Protein AF-A0A124GQA3-F1 (afdb_monomer_lite)

Foldseek 3Di:
DDDDPPDPPPPPPPPPDDDDDDPVRVVVQLVLLVVPPVSVVVLVVQVVQVPDPDPDGDDDQWDADPNFIWGQDPVRDTHTDGRPVCVVVVVCVVCVPPPVPDPPPD

Structure (mmCIF, N/CA/C/O backbone):
data_AF-A0A124GQA3-F1
#
_entry.id   AF-A0A124GQA3-F1
#
loop_
_atom_site.group_PDB
_atom_site.id
_atom_site.type_symbol
_atom_site.label_atom_id
_atom_site.label_alt_id
_atom_site.label_comp_id
_atom_site.label_asym_id
_atom_site.label_entity_id
_atom_site.label_seq_id
_atom_site.pdbx_PDB_ins_code
_atom_site.Cartn_x
_atom_site.Cartn_y
_atom_site.Cartn_z
_atom_site.occupancy
_atom_site.B_iso_or_equiv
_atom_site.auth_seq_id
_atom_site.auth_comp_id
_atom_site.auth_asym_id
_atom_site.auth_atom_id
_atom_site.pdbx_PDB_model_num
ATOM 1 N N . MET A 1 1 ? -11.334 51.264 -12.089 1.00 35.62 1 MET A N 1
ATOM 2 C CA . MET A 1 1 ? -9.972 50.709 -11.956 1.00 35.62 1 MET A CA 1
ATOM 3 C C . MET A 1 1 ? -10.128 49.214 -11.749 1.00 35.62 1 MET A C 1
ATOM 5 O O . MET A 1 1 ? -10.579 48.814 -10.688 1.00 35.62 1 MET A O 1
ATOM 9 N N . GLN A 1 2 ? -9.914 48.421 -12.796 1.00 35.97 2 GLN A N 1
ATOM 10 C CA . GLN A 1 2 ? -10.133 46.974 -12.792 1.00 35.97 2 GLN A CA 1
ATOM 11 C C . GLN A 1 2 ? -8.791 46.329 -13.131 1.00 35.97 2 GLN A C 1
ATOM 13 O O . GLN A 1 2 ? -8.267 46.542 -14.220 1.00 35.97 2 GLN A O 1
ATOM 18 N N . ILE A 1 3 ? -8.201 45.632 -12.163 1.00 37.53 3 ILE A N 1
ATOM 19 C CA . ILE A 1 3 ? -6.985 44.849 -12.377 1.00 37.53 3 ILE A CA 1
ATOM 20 C C . ILE A 1 3 ? -7.466 43.486 -12.865 1.00 37.53 3 ILE A C 1
ATOM 22 O O . ILE A 1 3 ? -8.050 42.718 -12.103 1.00 37.53 3 ILE A O 1
ATOM 26 N N . ILE A 1 4 ? -7.300 43.242 -14.162 1.00 40.22 4 ILE A N 1
ATOM 27 C CA . ILE A 1 4 ? -7.483 41.926 -14.765 1.00 40.22 4 ILE A CA 1
ATOM 28 C C . ILE A 1 4 ? -6.220 41.142 -14.417 1.00 40.22 4 ILE A C 1
ATOM 30 O O . ILE A 1 4 ? -5.131 41.488 -14.870 1.00 40.22 4 ILE A O 1
ATOM 34 N N . TRP A 1 5 ? -6.355 40.130 -13.565 1.00 40.16 5 TRP A N 1
ATOM 35 C CA . TRP A 1 5 ? -5.304 39.139 -13.381 1.00 40.16 5 TRP A CA 1
ATOM 36 C C . TRP A 1 5 ? -5.330 38.229 -14.602 1.00 40.16 5 TRP A C 1
ATOM 38 O O . TRP A 1 5 ? -6.209 37.381 -14.729 1.00 40.16 5 TRP A O 1
ATOM 48 N N . ASP A 1 6 ? -4.400 38.461 -15.521 1.00 45.62 6 ASP A N 1
ATOM 49 C CA . ASP A 1 6 ? -4.116 37.544 -16.617 1.00 45.62 6 ASP A CA 1
ATOM 50 C C . ASP A 1 6 ? -3.403 36.329 -16.009 1.00 45.62 6 ASP A C 1
ATOM 52 O O . ASP A 1 6 ? -2.196 36.340 -15.762 1.00 45.62 6 ASP A O 1
ATOM 56 N N . VAL A 1 7 ? -4.185 35.323 -15.618 1.00 56.91 7 VAL A N 1
ATOM 57 C CA . VAL A 1 7 ?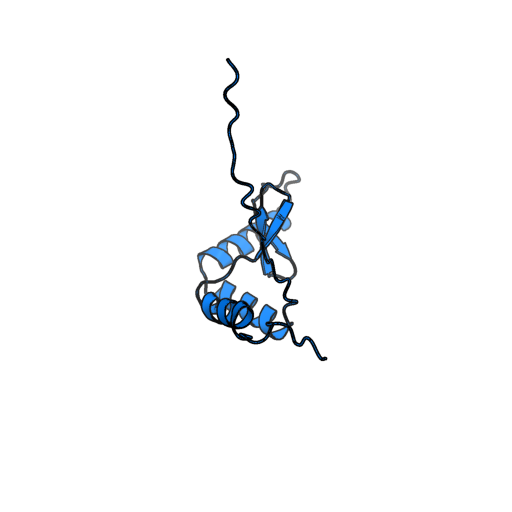 -3.652 34.034 -15.178 1.00 56.91 7 VAL A CA 1
ATOM 58 C C . VAL A 1 7 ? -3.378 33.245 -16.456 1.00 56.91 7 VAL A C 1
ATOM 60 O O . VAL A 1 7 ? -4.333 32.942 -17.171 1.00 56.91 7 VAL A O 1
ATOM 63 N N . PRO A 1 8 ? -2.115 32.916 -16.786 1.00 46.88 8 PRO A N 1
ATOM 64 C CA . PRO A 1 8 ? -1.844 32.123 -17.967 1.00 46.88 8 PRO A CA 1
ATOM 65 C C . PRO A 1 8 ? -2.510 30.764 -17.796 1.00 46.88 8 PRO A C 1
ATOM 67 O O . PRO A 1 8 ? -2.284 30.079 -16.795 1.00 46.88 8 PRO A O 1
ATOM 70 N N . ASP A 1 9 ? -3.292 30.395 -18.803 1.00 49.56 9 ASP A N 1
ATOM 71 C CA . ASP A 1 9 ? -3.961 29.113 -18.983 1.00 49.56 9 ASP A CA 1
ATOM 72 C C . ASP A 1 9 ? -2.905 28.008 -19.177 1.00 49.56 9 ASP A C 1
ATOM 74 O O . ASP A 1 9 ? -2.671 27.481 -20.265 1.00 49.56 9 ASP A O 1
ATOM 78 N N . LYS A 1 10 ? -2.149 27.707 -18.117 1.00 46.16 10 LYS A N 1
ATOM 79 C CA . LYS A 1 10 ? -1.303 26.521 -18.064 1.00 46.16 10 LYS A CA 1
ATOM 80 C C . LYS A 1 10 ? -2.217 25.354 -17.743 1.00 46.16 10 LYS A C 1
ATOM 82 O O . LYS A 1 10 ? -2.319 24.929 -16.595 1.00 46.16 10 LYS A O 1
ATOM 87 N N . ALA A 1 11 ? -2.852 24.827 -18.784 1.00 42.50 11 ALA A N 1
ATOM 88 C CA . ALA A 1 11 ? -3.334 23.462 -18.784 1.00 42.50 11 ALA A CA 1
ATOM 89 C C . ALA A 1 11 ? -2.134 22.552 -18.477 1.00 42.50 11 ALA A C 1
ATOM 91 O O . ALA A 1 11 ? -1.351 22.200 -19.361 1.00 42.50 11 ALA A O 1
ATOM 92 N N . TYR A 1 12 ? -1.945 22.204 -17.203 1.00 45.25 12 TYR A N 1
ATOM 93 C CA . TYR A 1 12 ? -1.171 21.027 -16.854 1.00 45.25 12 TYR A CA 1
ATOM 94 C C . TYR A 1 12 ? -1.974 19.853 -17.396 1.00 45.25 12 TYR A C 1
ATOM 96 O O . TYR A 1 12 ? -2.920 19.381 -16.771 1.00 45.25 12 TYR A O 1
ATOM 104 N N . ALA A 1 13 ? -1.641 19.425 -18.611 1.00 39.53 13 ALA A N 1
ATOM 105 C CA . ALA A 1 13 ? -2.025 18.112 -19.077 1.00 39.53 13 ALA A CA 1
ATOM 106 C C . ALA A 1 13 ? -1.323 17.120 -18.148 1.00 39.53 13 ALA A C 1
ATOM 108 O O . ALA A 1 13 ? -0.163 16.765 -18.359 1.00 39.53 13 ALA A O 1
ATOM 109 N N . PHE A 1 14 ? -2.003 16.721 -17.075 1.00 45.31 14 PHE A N 1
ATOM 110 C CA . PHE A 1 14 ? -1.663 15.505 -16.363 1.00 45.31 14 PHE A CA 1
ATOM 111 C C . PHE A 1 14 ? -1.905 14.374 -17.358 1.00 45.31 14 PHE A C 1
ATOM 113 O O . PHE A 1 14 ? -3.021 13.894 -17.538 1.00 45.31 14 PHE A O 1
ATOM 120 N N . LEU A 1 15 ? -0.854 14.013 -18.094 1.00 44.94 15 LEU A N 1
ATOM 121 C CA . LEU A 1 15 ? -0.807 12.812 -18.916 1.00 44.94 15 LEU A CA 1
ATOM 122 C C . LEU A 1 15 ? -0.677 11.624 -17.961 1.00 44.94 15 LEU A C 1
ATOM 124 O O . LEU A 1 15 ? 0.354 10.960 -17.911 1.00 44.94 15 LEU A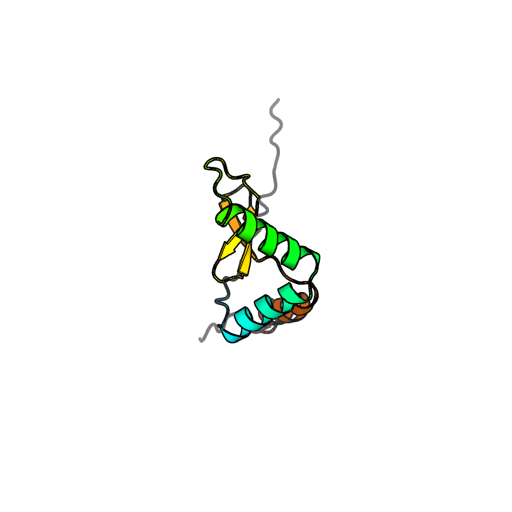 O 1
ATOM 128 N N . THR A 1 16 ? -1.696 11.409 -17.133 1.00 52.81 16 THR A N 1
ATOM 129 C CA . THR A 1 16 ? -1.764 10.245 -16.262 1.00 52.81 16 THR A CA 1
ATOM 130 C C . THR A 1 16 ? -1.996 9.042 -17.167 1.00 52.81 16 THR A C 1
ATOM 132 O O . THR A 1 16 ? -3.105 8.814 -17.650 1.00 52.81 16 THR A O 1
ATOM 135 N N . SER A 1 17 ? -0.936 8.295 -17.469 1.00 54.06 17 SER A N 1
ATOM 136 C CA . SER A 1 17 ? -1.055 7.002 -18.130 1.00 54.06 17 SER A CA 1
ATOM 137 C C . SER A 1 17 ? -1.535 5.981 -17.099 1.00 54.06 17 SER A C 1
ATOM 139 O O . SER A 1 17 ? -0.847 5.662 -16.133 1.00 54.06 17 SER A O 1
ATOM 141 N N . CYS A 1 18 ? -2.755 5.476 -17.281 1.00 54.03 18 CYS A N 1
ATOM 142 C CA . CYS A 1 18 ? -3.254 4.360 -16.487 1.00 54.03 18 CYS A CA 1
ATOM 143 C C . CYS A 1 18 ? -2.630 3.073 -17.036 1.00 54.03 18 CYS A C 1
ATOM 145 O O . CYS A 1 18 ? -2.985 2.624 -18.127 1.00 54.03 18 CYS A O 1
ATOM 147 N N . VAL A 1 19 ? -1.668 2.507 -16.309 1.00 62.16 19 VAL A N 1
ATOM 148 C CA . VAL A 1 19 ? -1.064 1.215 -16.648 1.00 62.16 19 VAL A CA 1
ATOM 149 C C . VAL A 1 19 ? -1.719 0.145 -15.787 1.00 62.16 19 VAL A C 1
ATOM 151 O O . VAL A 1 19 ? -1.629 0.174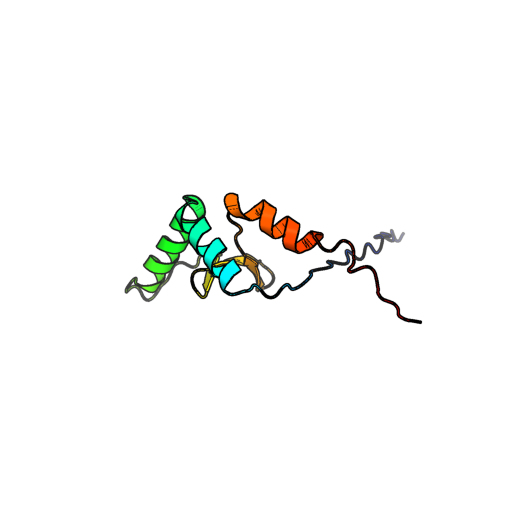 -14.560 1.00 62.16 19 VAL A O 1
ATOM 154 N N . GLN A 1 20 ? -2.372 -0.824 -16.427 1.00 69.75 20 GLN A N 1
ATOM 155 C CA . GLN A 1 20 ? -2.845 -2.012 -15.729 1.00 69.75 20 GLN A CA 1
ATOM 156 C C . GLN A 1 20 ? -1.634 -2.846 -15.293 1.00 69.75 20 GLN A C 1
ATOM 158 O O . GLN A 1 20 ? -0.870 -3.335 -16.124 1.00 69.75 20 GLN A O 1
ATOM 163 N N . MET A 1 21 ? -1.457 -3.016 -13.983 1.00 79.81 21 MET A N 1
ATOM 164 C CA . MET A 1 21 ? -0.379 -3.834 -13.427 1.00 79.81 21 MET A CA 1
ATOM 165 C C . MET A 1 21 ? -0.651 -5.324 -13.668 1.00 79.81 21 MET A C 1
ATOM 167 O O . MET A 1 21 ? -1.727 -5.818 -13.319 1.00 79.81 21 MET A O 1
ATOM 171 N N . SER A 1 22 ? 0.335 -6.049 -14.204 1.00 85.12 22 SER A N 1
ATOM 172 C CA . SER A 1 22 ? 0.289 -7.514 -14.270 1.00 85.12 22 SER A CA 1
ATOM 173 C C . SER A 1 22 ? 0.367 -8.130 -12.871 1.00 85.12 22 SER A C 1
ATOM 175 O O . SER A 1 22 ? 0.934 -7.535 -11.951 1.00 85.12 22 SER A O 1
ATOM 177 N N . ASP A 1 23 ? -0.167 -9.338 -12.699 1.00 87.19 23 ASP A N 1
ATOM 178 C CA . ASP A 1 23 ? -0.150 -10.017 -11.397 1.00 87.19 23 ASP A CA 1
ATOM 179 C C . ASP A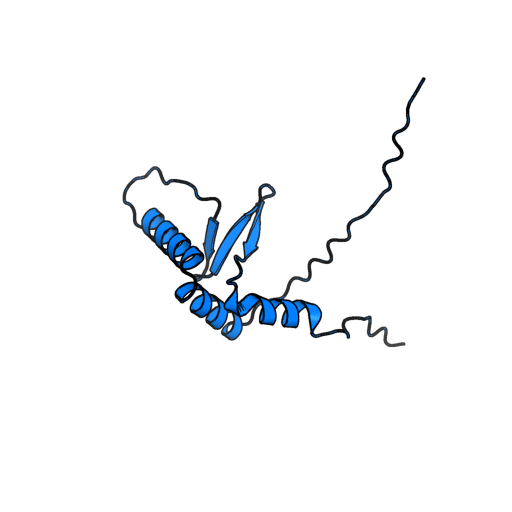 1 23 ? 1.274 -10.324 -10.916 1.00 87.19 23 ASP A C 1
ATOM 181 O O . ASP A 1 23 ? 1.567 -10.180 -9.728 1.00 87.19 23 ASP A O 1
ATOM 185 N N . ASP A 1 24 ? 2.189 -10.627 -11.841 1.00 88.56 24 ASP A N 1
ATOM 186 C CA . ASP A 1 24 ? 3.616 -10.780 -11.543 1.00 88.56 24 ASP A CA 1
ATOM 187 C C . ASP A 1 24 ? 4.212 -9.494 -10.963 1.00 88.56 24 ASP A C 1
ATOM 189 O O . ASP A 1 24 ? 4.968 -9.532 -9.988 1.00 88.56 24 ASP A O 1
ATOM 193 N N . PHE A 1 25 ? 3.867 -8.340 -11.545 1.00 87.75 25 PHE A N 1
ATOM 194 C CA . PHE A 1 25 ? 4.350 -7.049 -11.067 1.00 87.75 25 PHE A CA 1
ATOM 195 C C . PHE A 1 25 ? 3.744 -6.694 -9.704 1.00 87.75 25 PHE A C 1
ATOM 197 O O . PHE A 1 25 ? 4.475 -6.313 -8.790 1.00 87.75 25 PHE A O 1
ATOM 204 N N . LYS A 1 26 ? 2.439 -6.927 -9.504 1.00 90.62 26 LYS A N 1
ATOM 205 C CA . LYS A 1 26 ? 1.804 -6.800 -8.178 1.00 90.62 26 LYS A CA 1
ATOM 206 C C . LYS A 1 26 ? 2.493 -7.690 -7.141 1.00 90.62 26 LYS A C 1
ATOM 208 O O . LYS A 1 26 ? 2.750 -7.248 -6.022 1.00 90.62 26 LYS A O 1
ATOM 213 N N . GLY A 1 27 ? 2.849 -8.921 -7.512 1.00 91.94 27 GLY A N 1
ATOM 214 C CA . GLY A 1 27 ? 3.607 -9.842 -6.666 1.00 91.94 27 GLY A CA 1
ATOM 215 C C . GLY A 1 27 ? 4.964 -9.276 -6.236 1.00 91.94 27 GLY A C 1
ATOM 216 O O . GLY A 1 27 ? 5.318 -9.361 -5.056 1.00 91.94 27 GLY A O 1
ATOM 217 N N . ARG A 1 28 ? 5.697 -8.635 -7.156 1.00 92.75 28 ARG A N 1
ATOM 218 C CA . ARG A 1 28 ? 6.960 -7.946 -6.841 1.00 92.75 28 ARG A CA 1
ATOM 219 C C . ARG A 1 28 ? 6.756 -6.749 -5.915 1.00 92.75 28 ARG A C 1
ATOM 221 O O . ARG A 1 28 ? 7.493 -6.634 -4.938 1.00 92.75 28 ARG A O 1
ATOM 228 N N . VAL A 1 29 ? 5.735 -5.921 -6.150 1.00 93.12 29 VAL A N 1
ATOM 229 C CA . VAL A 1 29 ? 5.392 -4.792 -5.261 1.00 93.12 29 VAL A CA 1
ATOM 230 C C . VAL A 1 29 ? 5.101 -5.286 -3.839 1.00 93.12 29 VAL A C 1
ATOM 232 O O . VAL A 1 29 ? 5.669 -4.770 -2.877 1.00 93.12 29 VAL A O 1
ATOM 235 N N . ARG A 1 30 ? 4.306 -6.355 -3.690 1.00 94.50 30 ARG A N 1
ATOM 236 C CA . ARG A 1 30 ? 4.041 -6.974 -2.377 1.00 94.50 30 ARG A CA 1
ATOM 237 C C . ARG A 1 30 ? 5.310 -7.465 -1.696 1.00 94.50 30 ARG A C 1
ATOM 239 O O . ARG A 1 30 ? 5.480 -7.284 -0.493 1.00 94.50 30 ARG A O 1
ATOM 246 N N . MET A 1 31 ? 6.198 -8.108 -2.451 1.00 93.88 31 MET A N 1
ATOM 247 C CA . MET A 1 31 ? 7.480 -8.564 -1.916 1.00 93.88 31 MET A CA 1
ATOM 248 C C . MET A 1 31 ? 8.339 -7.383 -1.458 1.00 93.88 31 MET A C 1
ATOM 250 O O . MET A 1 31 ? 8.977 -7.456 -0.410 1.00 93.88 31 MET A O 1
ATOM 254 N N . ALA A 1 32 ? 8.320 -6.285 -2.212 1.00 94.19 32 ALA A N 1
ATOM 255 C CA . ALA A 1 32 ? 9.053 -5.075 -1.884 1.00 94.19 32 ALA A CA 1
ATOM 256 C C . ALA A 1 32 ? 8.548 -4.426 -0.585 1.00 94.19 32 ALA A C 1
ATOM 258 O O . ALA A 1 32 ? 9.381 -4.008 0.217 1.00 94.19 32 ALA A O 1
ATOM 259 N N . TYR A 1 33 ? 7.237 -4.440 -0.302 1.00 95.75 33 TYR A N 1
ATOM 260 C CA . TYR A 1 33 ? 6.715 -3.975 0.993 1.00 95.75 33 TYR A CA 1
ATOM 261 C C . TYR A 1 33 ? 7.297 -4.730 2.185 1.00 95.75 33 TYR A C 1
ATOM 263 O O . TYR A 1 33 ? 7.583 -4.113 3.204 1.00 95.75 33 TYR A O 1
ATOM 271 N N . LYS A 1 34 ? 7.528 -6.045 2.072 1.00 90.69 34 LYS A N 1
ATOM 272 C CA . LYS A 1 34 ? 8.102 -6.844 3.174 1.00 90.69 34 LYS A CA 1
ATOM 273 C C . LYS A 1 34 ? 9.505 -6.386 3.571 1.00 90.69 34 LYS A C 1
ATOM 275 O O . LYS A 1 34 ? 9.904 -6.572 4.715 1.00 90.69 34 LYS A O 1
ATOM 280 N N . ASN A 1 35 ? 10.236 -5.801 2.626 1.00 89.38 35 ASN A N 1
ATOM 281 C CA . ASN A 1 35 ? 11.593 -5.303 2.828 1.00 89.38 35 ASN A CA 1
ATOM 282 C C . ASN A 1 35 ? 11.629 -3.793 3.128 1.00 89.38 35 ASN A C 1
ATOM 284 O O . ASN A 1 35 ? 12.701 -3.256 3.399 1.00 89.38 35 ASN A O 1
ATOM 288 N N . ASP A 1 36 ? 10.480 -3.112 3.087 1.00 91.88 36 ASP A N 1
ATOM 289 C CA . ASP A 1 36 ? 10.330 -1.693 3.403 1.00 91.88 36 ASP A CA 1
ATOM 290 C C . ASP A 1 36 ? 9.703 -1.546 4.797 1.00 91.88 36 ASP A C 1
ATOM 292 O O . ASP A 1 36 ? 8.521 -1.830 5.009 1.00 91.88 36 ASP A O 1
ATOM 296 N N . THR A 1 37 ? 10.501 -1.131 5.783 1.00 91.00 37 THR A N 1
ATOM 297 C CA . THR A 1 37 ? 10.054 -1.032 7.184 1.00 91.00 37 THR A CA 1
ATOM 298 C C . THR A 1 37 ? 8.939 -0.006 7.382 1.00 91.00 37 THR A C 1
ATOM 300 O O . THR A 1 37 ? 8.132 -0.164 8.296 1.00 91.00 37 THR A O 1
ATOM 303 N N . GLY A 1 38 ? 8.860 1.020 6.528 1.00 93.94 38 GLY A N 1
ATOM 304 C CA . GLY A 1 38 ? 7.804 2.025 6.587 1.00 93.94 38 GLY A CA 1
ATOM 305 C C . GLY A 1 38 ? 6.482 1.455 6.089 1.00 93.94 38 GLY A C 1
ATOM 306 O O . GLY A 1 38 ? 5.483 1.466 6.809 1.00 93.94 38 GLY A O 1
ATOM 307 N N . TRP A 1 39 ? 6.476 0.898 4.878 1.00 95.00 39 TRP A N 1
ATOM 308 C CA . TRP A 1 39 ? 5.240 0.381 4.284 1.00 95.00 39 TRP A CA 1
ATOM 309 C C . TRP A 1 39 ? 4.733 -0.904 4.938 1.00 95.00 39 TRP A C 1
ATOM 311 O O . TRP A 1 39 ? 3.522 -1.057 5.102 1.00 95.00 39 TRP A O 1
ATOM 321 N N . SER A 1 40 ? 5.627 -1.793 5.379 1.00 94.88 40 SER A N 1
ATOM 322 C CA . SER A 1 40 ? 5.231 -2.979 6.155 1.00 94.88 40 SER A CA 1
ATOM 323 C C . SER A 1 40 ? 4.563 -2.609 7.483 1.00 94.88 40 SER A C 1
ATOM 325 O O . SER A 1 40 ? 3.583 -3.249 7.871 1.00 94.88 40 SER A O 1
ATOM 327 N N . PHE A 1 41 ? 5.035 -1.553 8.155 1.00 95.75 41 PHE A N 1
ATOM 328 C CA . PHE A 1 41 ? 4.404 -1.043 9.372 1.00 95.75 41 PHE A CA 1
ATOM 329 C C . PHE A 1 41 ? 2.987 -0.524 9.098 1.00 95.75 41 PHE A C 1
ATOM 331 O O . PHE A 1 41 ? 2.056 -0.905 9.805 1.00 95.75 41 PHE A O 1
ATOM 338 N N . VAL A 1 42 ? 2.800 0.282 8.046 1.00 95.94 42 VAL A N 1
ATOM 339 C CA . VAL A 1 42 ? 1.472 0.812 7.683 1.00 95.94 42 VAL A CA 1
ATOM 340 C C . VAL A 1 42 ? 0.493 -0.315 7.345 1.00 95.94 42 VAL A C 1
ATOM 342 O O . VAL A 1 42 ? -0.636 -0.299 7.829 1.00 95.94 42 VAL A O 1
ATOM 345 N N . LEU A 1 43 ? 0.920 -1.320 6.572 1.00 96.19 43 LEU A N 1
ATOM 346 C CA . LEU A 1 43 ? 0.088 -2.491 6.262 1.00 96.19 43 LEU A CA 1
ATOM 347 C C . LEU A 1 43 ? -0.327 -3.256 7.526 1.00 96.19 43 LEU A C 1
ATOM 349 O O . LEU A 1 43 ? -1.494 -3.617 7.669 1.00 96.19 43 LEU A O 1
ATOM 353 N N . SER A 1 44 ? 0.609 -3.455 8.455 1.00 95.44 44 SER A N 1
ATOM 354 C CA . SER A 1 44 ? 0.337 -4.147 9.722 1.00 95.44 44 SER A CA 1
ATOM 355 C C . SER A 1 44 ? -0.652 -3.369 10.594 1.00 95.44 44 SER A C 1
ATOM 357 O O . SER A 1 44 ? -1.522 -3.958 11.230 1.00 95.44 44 SER A O 1
ATOM 359 N N . GLU A 1 45 ? -0.548 -2.040 10.612 1.00 96.19 45 GLU A N 1
ATOM 360 C CA . GLU A 1 45 ? -1.468 -1.187 11.362 1.00 96.19 45 GLU A CA 1
ATOM 361 C C . GLU A 1 45 ? -2.877 -1.187 10.754 1.00 96.19 45 GLU A C 1
ATOM 363 O O . GLU A 1 45 ? -3.861 -1.271 11.489 1.00 96.19 45 GLU A O 1
ATOM 368 N N . LEU A 1 46 ? -2.992 -1.164 9.423 1.00 95.81 46 LEU A N 1
ATOM 369 C CA . LEU A 1 46 ? -4.280 -1.311 8.738 1.00 95.81 46 LEU A CA 1
ATOM 370 C C . LEU A 1 46 ? -4.937 -2.658 9.067 1.00 95.81 46 LEU A C 1
ATOM 372 O O . LEU A 1 46 ? -6.120 -2.693 9.409 1.00 95.81 46 LEU A O 1
ATOM 376 N N . GLU A 1 47 ? -4.175 -3.753 9.033 1.00 94.88 47 GLU A N 1
ATOM 377 C CA . GLU A 1 47 ? -4.673 -5.077 9.422 1.00 94.88 47 GLU A CA 1
ATOM 378 C C . GLU A 1 47 ? -5.126 -5.102 10.889 1.00 94.88 47 GLU A C 1
ATOM 380 O O . GLU A 1 47 ? -6.225 -5.576 11.193 1.00 94.88 47 GLU A O 1
ATOM 385 N N . ARG A 1 48 ? -4.330 -4.515 11.793 1.00 95.69 48 ARG A N 1
ATOM 386 C CA . ARG A 1 48 ? -4.676 -4.390 13.214 1.00 95.69 48 ARG A CA 1
ATOM 387 C C . ARG A 1 48 ? -6.000 -3.651 13.406 1.00 95.69 48 ARG A C 1
ATOM 389 O O . ARG A 1 48 ? -6.835 -4.108 14.179 1.00 95.69 48 ARG A O 1
ATOM 396 N N . ILE A 1 49 ? -6.209 -2.533 12.707 1.00 95.06 49 ILE A N 1
ATOM 397 C CA . ILE A 1 49 ? -7.439 -1.727 12.792 1.00 95.06 49 ILE A CA 1
ATOM 398 C C . ILE A 1 49 ? -8.659 -2.527 12.324 1.00 95.06 49 ILE A C 1
ATOM 400 O O . ILE A 1 49 ? -9.709 -2.473 12.971 1.00 95.06 49 ILE A O 1
ATOM 404 N N . VAL A 1 50 ? -8.524 -3.281 11.228 1.00 91.88 50 VAL A N 1
ATOM 405 C CA . VAL A 1 50 ? -9.596 -4.138 10.693 1.00 91.88 50 VAL A CA 1
ATOM 406 C C . VAL A 1 50 ? -9.968 -5.246 11.681 1.00 91.88 50 VAL A C 1
ATOM 408 O O . VAL A 1 50 ? -11.151 -5.533 11.851 1.00 91.88 50 VAL A O 1
ATOM 411 N N . GLN A 1 51 ? -8.978 -5.847 12.345 1.00 94.31 51 GLN A N 1
ATOM 412 C CA . GLN A 1 51 ? -9.183 -6.940 13.305 1.00 94.31 51 GLN A CA 1
ATOM 413 C C . GLN A 1 51 ? -9.608 -6.479 14.704 1.00 94.31 51 GLN A C 1
ATOM 415 O O . GLN A 1 51 ? -10.077 -7.291 15.502 1.00 94.31 51 GLN A O 1
ATOM 420 N N . ASP A 1 52 ? -9.424 -5.201 15.027 1.00 93.94 52 ASP A N 1
ATOM 421 C CA . ASP A 1 52 ? -9.790 -4.647 16.325 1.00 93.94 52 ASP A CA 1
ATOM 422 C C . ASP A 1 52 ? -11.314 -4.858 16.572 1.00 93.94 52 ASP A C 1
ATOM 424 O O . ASP A 1 52 ? -12.111 -4.804 15.632 1.00 93.94 52 ASP A O 1
ATOM 428 N N . PRO A 1 53 ? -11.781 -5.167 17.789 1.00 93.88 53 PRO A N 1
ATOM 429 C CA . PRO A 1 53 ? -13.213 -5.295 18.068 1.00 93.88 53 PRO A CA 1
ATOM 430 C C . PRO A 1 53 ? -13.932 -3.949 18.276 1.00 93.88 53 PRO A C 1
ATOM 432 O O . PRO A 1 53 ? -15.164 -3.928 18.283 1.00 93.88 53 PRO A O 1
ATOM 435 N N . ASP A 1 54 ? -13.210 -2.837 18.459 1.00 94.19 54 ASP A N 1
ATOM 436 C CA . ASP A 1 54 ? -13.809 -1.521 18.709 1.00 94.19 54 ASP A CA 1
ATOM 437 C C . ASP A 1 54 ? -14.641 -1.063 17.494 1.00 94.19 54 ASP A C 1
ATOM 439 O O . ASP A 1 54 ? -14.118 -1.047 16.373 1.00 94.19 54 ASP A O 1
ATOM 443 N N . PRO A 1 55 ? -15.925 -0.690 17.662 1.00 90.62 55 PRO A N 1
ATOM 444 C CA . PRO A 1 55 ? -16.738 -0.162 16.568 1.00 90.62 55 PRO A CA 1
ATOM 445 C C . PRO A 1 55 ? -16.230 1.179 16.013 1.00 90.62 55 PRO A C 1
ATOM 447 O O . PRO A 1 55 ? -16.556 1.528 14.877 1.00 90.62 55 PRO A O 1
ATOM 450 N N . ILE A 1 56 ? -15.450 1.941 16.782 1.00 93.31 56 ILE A N 1
ATOM 451 C CA . ILE A 1 56 ? -14.872 3.219 16.366 1.00 93.31 56 ILE A CA 1
ATOM 452 C C . ILE A 1 56 ? -13.440 2.974 15.894 1.00 93.31 56 ILE A C 1
ATOM 454 O O . ILE A 1 56 ? -12.499 2.881 16.678 1.00 93.31 56 ILE A O 1
ATOM 458 N N . LYS A 1 57 ? -13.265 2.896 14.573 1.00 91.44 57 LYS A N 1
ATOM 459 C CA . LYS A 1 57 ? -11.948 2.703 13.961 1.00 91.44 57 LYS A CA 1
ATOM 460 C C . LYS A 1 57 ? -11.218 4.026 13.760 1.00 91.44 57 LYS A C 1
ATOM 462 O O . LYS A 1 57 ? -11.822 4.970 13.241 1.00 91.44 57 LYS A O 1
ATOM 467 N N . PRO A 1 58 ? -9.916 4.110 14.082 1.00 91.62 58 PRO A N 1
ATOM 468 C CA . PRO A 1 58 ? -9.103 5.213 13.599 1.00 91.62 58 PRO A CA 1
ATOM 469 C C . PRO A 1 58 ? -9.056 5.170 12.067 1.00 91.62 58 PRO A C 1
ATOM 471 O O . PRO A 1 58 ? -8.893 4.110 11.463 1.00 91.62 58 PRO A O 1
ATOM 474 N N . ARG A 1 59 ? -9.202 6.336 11.435 1.00 90.12 59 ARG A N 1
ATOM 475 C CA . ARG A 1 59 ? -9.105 6.475 9.982 1.00 90.12 59 ARG A CA 1
ATOM 476 C C . ARG A 1 59 ? -7.701 6.931 9.614 1.00 90.12 59 ARG A C 1
ATOM 478 O O . ARG A 1 59 ? -7.292 8.031 9.981 1.00 90.12 59 ARG A O 1
ATOM 485 N N . LEU A 1 60 ? -6.984 6.090 8.882 1.00 92.81 60 LEU A N 1
ATOM 486 C CA . LEU A 1 60 ? -5.697 6.440 8.295 1.00 92.81 60 LEU A CA 1
ATOM 487 C C . LEU A 1 60 ? -5.905 7.014 6.885 1.00 92.81 60 LEU A C 1
ATOM 489 O O . LEU A 1 60 ? -6.885 6.660 6.230 1.00 92.81 60 LEU A O 1
ATOM 493 N N . PRO A 1 61 ? -4.996 7.869 6.381 1.00 94.94 61 PRO A N 1
ATOM 494 C CA . PRO A 1 61 ? -5.020 8.339 4.993 1.00 94.94 61 PRO A CA 1
ATOM 495 C C . PRO A 1 61 ? -4.487 7.266 4.023 1.00 94.94 61 PRO A C 1
ATOM 497 O O . PRO A 1 61 ? -3.843 7.584 3.024 1.00 94.94 61 PRO A O 1
ATOM 500 N N . TYR A 1 62 ? -4.720 5.992 4.344 1.00 95.75 62 TYR A N 1
ATOM 501 C CA . TYR A 1 62 ? -4.239 4.841 3.601 1.00 95.75 62 TYR A CA 1
ATOM 502 C C . TYR A 1 62 ? -5.300 3.748 3.558 1.00 95.75 62 TYR A C 1
ATOM 504 O O . TYR A 1 62 ? -6.027 3.552 4.532 1.00 95.75 62 TYR A O 1
ATOM 512 N N . GLU A 1 63 ? -5.315 2.999 2.463 1.00 95.19 63 GLU A N 1
ATOM 513 C CA . GLU A 1 63 ? -6.110 1.785 2.299 1.00 95.19 63 GLU A CA 1
ATOM 514 C C . GLU A 1 63 ? -5.255 0.669 1.705 1.00 95.19 63 GLU A C 1
ATOM 516 O O . GLU A 1 63 ? -4.290 0.918 0.980 1.00 95.19 63 GLU A O 1
ATOM 521 N N . ALA A 1 64 ? -5.610 -0.570 2.035 1.00 94.44 64 ALA A N 1
ATOM 522 C CA . ALA A 1 64 ? -4.988 -1.755 1.473 1.00 94.44 64 ALA A CA 1
ATOM 523 C C . ALA A 1 64 ? -6.019 -2.536 0.654 1.00 94.44 64 ALA A C 1
ATOM 525 O O . ALA A 1 64 ? -7.063 -2.913 1.182 1.00 94.44 64 ALA A O 1
ATOM 526 N N . ASP A 1 65 ? -5.693 -2.814 -0.607 1.00 92.31 65 ASP A N 1
ATOM 527 C CA . ASP A 1 65 ? -6.467 -3.692 -1.487 1.00 92.31 65 ASP A CA 1
ATOM 528 C C . ASP A 1 65 ? -5.538 -4.749 -2.086 1.00 92.31 65 ASP A C 1
ATOM 530 O O . ASP A 1 65 ? -4.488 -4.420 -2.636 1.00 92.31 65 ASP A O 1
ATOM 534 N N . ASP A 1 66 ? -5.880 -6.027 -1.917 1.00 90.38 66 ASP A N 1
ATOM 535 C CA . ASP A 1 66 ? -5.044 -7.166 -2.327 1.00 90.38 66 ASP A CA 1
ATOM 536 C C . ASP A 1 66 ? -3.564 -7.021 -1.885 1.00 90.38 66 ASP A C 1
ATOM 538 O O . ASP A 1 66 ? -2.613 -7.225 -2.650 1.00 90.38 66 ASP A O 1
ATOM 542 N N . SER A 1 67 ? -3.373 -6.572 -0.635 1.00 91.25 67 SER A N 1
ATOM 543 C CA . SER A 1 67 ? -2.074 -6.244 -0.017 1.00 91.25 67 SER A CA 1
ATOM 544 C C . S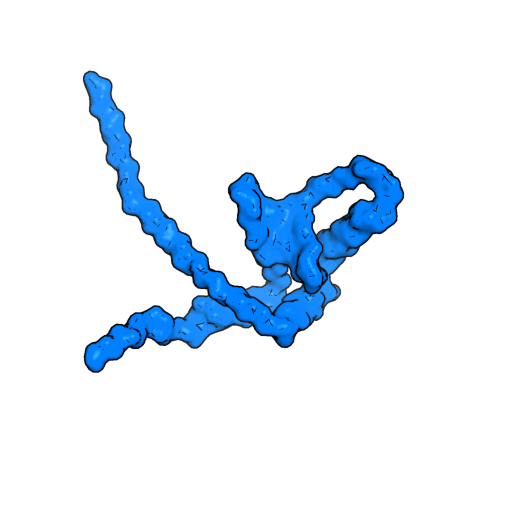ER A 1 67 ? -1.231 -5.197 -0.766 1.00 91.25 67 SER A C 1
ATOM 546 O O . SER A 1 67 ? -0.027 -5.086 -0.522 1.00 91.25 67 SER A O 1
ATOM 548 N N . LEU A 1 68 ? -1.838 -4.431 -1.670 1.00 94.62 68 LEU A N 1
ATOM 549 C CA . LEU A 1 68 ? -1.268 -3.224 -2.255 1.00 94.62 68 LEU A CA 1
ATOM 550 C C . LEU A 1 68 ? -1.700 -2.019 -1.426 1.00 94.62 68 LEU A C 1
ATOM 552 O O . LEU A 1 68 ? -2.871 -1.899 -1.073 1.00 94.62 68 LEU A O 1
ATOM 556 N N . LEU A 1 69 ? -0.745 -1.151 -1.093 1.00 96.19 69 LEU A N 1
ATOM 557 C CA . LEU A 1 69 ? -0.981 -0.001 -0.229 1.00 96.19 69 LEU A CA 1
ATOM 558 C C . LEU A 1 69 ? -1.233 1.245 -1.074 1.00 96.19 69 LEU A C 1
ATOM 560 O O . LEU A 1 69 ? -0.418 1.588 -1.932 1.00 96.19 69 LEU A O 1
ATOM 564 N N . TYR A 1 70 ? -2.318 1.951 -0.784 1.00 95.81 70 TYR A N 1
ATOM 565 C CA . TYR A 1 70 ? -2.694 3.188 -1.453 1.00 95.81 70 TYR A CA 1
ATOM 566 C C . TYR A 1 70 ? -2.822 4.319 -0.443 1.00 95.81 70 TYR A C 1
ATOM 568 O O . TYR A 1 70 ? -3.371 4.137 0.639 1.00 95.81 70 TYR A O 1
ATOM 576 N N . SER A 1 71 ? -2.341 5.500 -0.815 1.00 95.31 71 SER A N 1
ATOM 577 C CA . SER A 1 71 ? -2.599 6.749 -0.101 1.00 95.31 71 SER A CA 1
ATOM 578 C C . SER A 1 71 ? -3.843 7.427 -0.667 1.00 95.31 71 SER A C 1
ATOM 580 O O . SER A 1 71 ? -3.977 7.561 -1.888 1.00 95.31 71 SER A O 1
ATOM 582 N N . ILE A 1 72 ? -4.742 7.842 0.225 1.00 94.44 72 ILE A N 1
ATOM 583 C CA . ILE A 1 72 ? -5.970 8.552 -0.136 1.00 94.44 72 ILE A CA 1
ATOM 584 C C . ILE A 1 72 ? -5.637 10.035 -0.294 1.00 94.44 72 ILE A C 1
ATOM 586 O O . ILE A 1 72 ? -5.219 10.688 0.666 1.00 94.44 72 ILE A O 1
ATOM 590 N N . GLN A 1 73 ? -5.847 10.571 -1.491 1.00 92.75 73 GLN A N 1
ATOM 591 C CA . GLN A 1 73 ? -5.683 11.996 -1.759 1.00 92.75 73 GLN A CA 1
ATOM 592 C C . GLN A 1 73 ? -6.911 12.796 -1.290 1.00 92.75 73 GLN A C 1
ATOM 594 O O . GLN A 1 73 ? -8.014 12.242 -1.221 1.00 92.75 73 GLN A O 1
ATOM 599 N N . PRO A 1 74 ? -6.767 14.101 -0.987 1.00 88.31 74 PRO A N 1
ATOM 600 C CA . PRO A 1 74 ? -7.885 14.956 -0.571 1.00 88.31 74 PRO A CA 1
ATOM 601 C C . PRO A 1 74 ? -9.069 14.958 -1.550 1.00 88.31 74 PRO A C 1
ATOM 603 O O . PRO A 1 74 ? -10.221 15.073 -1.132 1.00 88.31 74 PRO A O 1
ATOM 606 N N . GLU A 1 75 ? -8.790 14.795 -2.842 1.00 88.44 75 GLU A N 1
ATOM 607 C CA . GLU A 1 75 ? -9.764 14.784 -3.935 1.00 88.44 75 GLU A CA 1
ATOM 608 C C . GLU A 1 75 ? -10.429 13.409 -4.147 1.00 88.44 75 GLU A C 1
ATOM 610 O O . GLU A 1 75 ? -11.306 13.271 -5.000 1.00 88.44 75 GLU A O 1
ATOM 615 N N . GLY A 1 76 ? -10.054 12.395 -3.358 1.00 84.12 76 GLY A N 1
ATOM 616 C CA . GLY A 1 76 ? -10.617 11.041 -3.412 1.00 84.12 76 GLY A CA 1
ATOM 617 C C . GLY A 1 76 ? -9.892 10.080 -4.358 1.00 84.12 76 GLY A C 1
ATOM 618 O O . GLY A 1 76 ? -10.343 8.949 -4.538 1.00 84.12 76 GLY A O 1
ATOM 619 N N . GLU A 1 77 ? -8.778 10.504 -4.955 1.00 89.31 77 GLU A N 1
ATOM 620 C CA . GLU A 1 77 ? -7.901 9.627 -5.731 1.00 89.31 77 GLU A CA 1
ATOM 621 C C . GLU A 1 77 ? -7.092 8.692 -4.821 1.00 89.31 77 GLU A C 1
ATOM 623 O O . GLU A 1 77 ? -6.761 9.031 -3.685 1.00 89.31 77 GLU A O 1
ATOM 628 N N . TYR A 1 78 ? -6.720 7.528 -5.353 1.00 90.38 78 TYR A N 1
ATOM 629 C CA . TYR A 1 78 ? -5.865 6.557 -4.675 1.00 90.38 78 TYR A CA 1
ATOM 630 C C . TYR A 1 78 ? -4.527 6.473 -5.392 1.00 90.38 78 TYR A C 1
ATOM 632 O O . TYR A 1 78 ? -4.472 6.143 -6.578 1.00 90.38 78 TYR A O 1
ATOM 640 N N . TRP A 1 79 ? -3.440 6.761 -4.682 1.00 91.94 79 TRP A N 1
ATOM 641 C CA . TRP A 1 79 ? -2.090 6.673 -5.237 1.00 91.94 79 TRP A CA 1
ATOM 642 C C . TRP A 1 79 ? -1.340 5.516 -4.602 1.00 91.94 79 TRP A C 1
ATOM 644 O O . TRP A 1 79 ? -1.207 5.463 -3.378 1.00 91.94 79 TRP A O 1
ATOM 654 N N . LEU A 1 80 ? -0.830 4.607 -5.433 1.00 91.81 80 LEU A N 1
ATOM 655 C CA . LEU A 1 80 ? -0.040 3.468 -4.975 1.00 91.81 80 LEU A CA 1
ATOM 656 C C . LEU A 1 80 ? 1.198 3.963 -4.214 1.00 91.81 80 LEU A C 1
ATOM 658 O O . LEU A 1 80 ? 1.991 4.753 -4.730 1.00 91.81 80 LEU A O 1
ATOM 662 N N . CYS A 1 81 ? 1.388 3.476 -2.993 1.00 93.69 81 CYS A N 1
ATOM 663 C CA . CYS A 1 81 ? 2.598 3.717 -2.222 1.00 93.69 81 CYS A CA 1
ATOM 664 C C . CYS A 1 81 ? 3.721 2.859 -2.807 1.00 93.69 81 CYS A C 1
ATOM 666 O O . CYS A 1 81 ? 3.668 1.632 -2.739 1.00 93.69 81 CYS A O 1
ATOM 668 N N . ILE A 1 82 ? 4.727 3.500 -3.400 1.00 91.38 82 ILE A N 1
ATOM 669 C CA . ILE A 1 82 ? 5.816 2.827 -4.114 1.00 91.38 82 ILE A CA 1
ATOM 670 C C . ILE A 1 82 ? 6.987 2.555 -3.155 1.00 91.38 82 ILE A C 1
ATOM 672 O O . ILE A 1 82 ? 7.576 3.507 -2.633 1.00 91.38 82 ILE A O 1
ATOM 676 N N . PRO A 1 83 ? 7.381 1.286 -2.936 1.00 92.19 83 PRO A N 1
ATOM 677 C CA . PRO A 1 83 ? 8.631 0.957 -2.255 1.00 92.19 83 PRO A CA 1
ATOM 678 C C . PRO A 1 83 ? 9.843 1.484 -3.021 1.00 92.19 83 PRO A C 1
ATOM 680 O O . PRO A 1 83 ? 9.904 1.398 -4.249 1.00 92.19 83 PRO A O 1
ATOM 683 N N . ASN A 1 84 ? 10.862 1.956 -2.302 1.00 88.25 84 ASN A N 1
ATOM 684 C CA . ASN A 1 84 ? 12.065 2.501 -2.944 1.00 88.25 84 ASN A CA 1
ATOM 685 C C . ASN A 1 84 ? 12.775 1.482 -3.849 1.00 88.25 84 ASN A C 1
ATOM 687 O O . ASN A 1 84 ? 13.332 1.859 -4.875 1.00 88.25 84 ASN A O 1
ATOM 691 N N . THR A 1 85 ? 12.721 0.197 -3.498 1.00 89.31 85 THR A N 1
ATOM 692 C CA . THR A 1 85 ? 13.391 -0.892 -4.224 1.00 89.31 85 THR A CA 1
ATOM 693 C C . THR A 1 85 ? 12.786 -1.201 -5.593 1.00 89.31 85 THR A C 1
ATOM 695 O O . THR A 1 85 ? 13.474 -1.792 -6.415 1.00 89.31 85 THR A O 1
ATOM 698 N N . ILE A 1 86 ? 11.532 -0.811 -5.851 1.00 88.38 86 ILE A N 1
ATOM 699 C CA . ILE A 1 86 ? 10.841 -1.051 -7.133 1.00 88.38 86 ILE A CA 1
ATOM 700 C C . ILE A 1 86 ? 10.584 0.241 -7.920 1.00 88.38 86 ILE A C 1
ATOM 702 O O . ILE A 1 86 ? 10.021 0.228 -9.011 1.00 88.38 86 ILE A O 1
ATOM 706 N N . LYS A 1 87 ? 11.011 1.378 -7.365 1.00 86.50 87 LYS A N 1
ATOM 707 C CA . LYS A 1 87 ? 10.816 2.703 -7.948 1.00 86.50 87 LYS A CA 1
ATOM 708 C C . LYS A 1 87 ? 11.376 2.787 -9.371 1.00 86.50 87 LYS A C 1
ATOM 710 O O . LYS A 1 87 ? 10.691 3.298 -10.248 1.00 86.50 87 LYS A O 1
ATOM 715 N N . GLU A 1 88 ? 12.588 2.282 -9.597 1.00 84.38 88 GLU A N 1
ATOM 716 C CA . GLU A 1 88 ? 13.246 2.310 -10.913 1.00 84.38 88 GLU A CA 1
ATOM 717 C C . GLU A 1 88 ? 12.466 1.511 -11.963 1.00 84.38 88 GLU A C 1
ATOM 719 O O . GLU A 1 88 ? 12.190 2.041 -13.033 1.00 84.38 88 GLU A O 1
ATOM 724 N N . GLU A 1 89 ? 11.998 0.307 -11.620 1.00 84.00 89 GLU A N 1
ATOM 725 C CA . GLU A 1 89 ? 11.165 -0.522 -12.504 1.00 84.00 89 GLU A CA 1
ATOM 726 C C . GLU A 1 89 ? 9.859 0.196 -12.892 1.00 84.00 89 GLU A C 1
ATOM 728 O O . GLU A 1 89 ? 9.432 0.138 -14.041 1.00 84.00 89 GLU A O 1
ATOM 733 N N . ILE A 1 90 ? 9.238 0.939 -11.967 1.00 81.31 90 ILE A N 1
ATOM 734 C CA . ILE A 1 90 ? 8.037 1.738 -12.269 1.00 81.31 90 ILE A CA 1
ATOM 735 C C . ILE A 1 90 ? 8.351 2.876 -13.238 1.00 81.31 90 ILE A C 1
ATOM 737 O O . ILE A 1 90 ? 7.575 3.115 -14.164 1.00 81.31 90 ILE A O 1
ATOM 741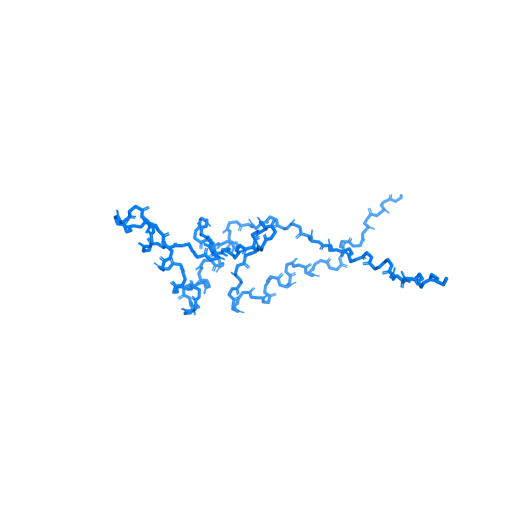 N N . PHE A 1 91 ? 9.475 3.572 -13.049 1.00 80.38 91 PHE A N 1
ATOM 742 C CA . PHE A 1 91 ? 9.901 4.601 -13.997 1.00 80.38 91 PHE A CA 1
ATOM 743 C C . PHE A 1 91 ? 10.186 4.001 -15.372 1.00 80.38 91 PHE A C 1
ATOM 745 O O . PHE A 1 91 ? 9.764 4.572 -16.375 1.00 80.38 91 PHE A O 1
ATOM 752 N N . GLU A 1 92 ? 10.833 2.840 -15.438 1.00 81.12 92 GLU A N 1
ATOM 753 C CA . GLU A 1 92 ? 11.050 2.123 -16.693 1.00 81.12 92 GLU A CA 1
ATOM 754 C C . GLU A 1 92 ? 9.740 1.671 -17.338 1.00 81.12 92 GLU A C 1
ATOM 756 O O . GLU A 1 92 ? 9.601 1.790 -18.543 1.00 81.12 92 GLU A O 1
ATOM 761 N N . ILE A 1 93 ? 8.734 1.225 -16.589 1.00 77.19 93 ILE A N 1
ATOM 762 C CA . ILE A 1 93 ? 7.425 0.886 -17.173 1.00 77.19 93 ILE A CA 1
ATOM 763 C C . ILE A 1 93 ? 6.718 2.144 -17.699 1.00 77.19 93 ILE A C 1
ATOM 765 O O . ILE A 1 93 ? 6.104 2.115 -18.765 1.00 77.19 93 ILE A O 1
ATOM 769 N N . ALA A 1 94 ? 6.816 3.262 -16.976 1.00 71.75 94 ALA A N 1
ATOM 770 C CA . ALA A 1 94 ? 6.166 4.513 -17.361 1.00 71.75 94 ALA A CA 1
ATOM 771 C C . ALA A 1 94 ? 6.857 5.215 -18.547 1.00 71.75 94 ALA A C 1
ATOM 773 O O . ALA A 1 94 ? 6.194 5.919 -19.310 1.00 71.75 94 ALA A O 1
ATOM 774 N N . HIS A 1 95 ? 8.173 5.036 -18.705 1.00 69.69 95 HIS A N 1
ATOM 775 C CA . HIS A 1 95 ? 8.993 5.726 -19.711 1.00 69.69 95 HIS A CA 1
ATOM 776 C C . HIS A 1 95 ? 9.593 4.814 -20.791 1.00 69.69 95 HIS A C 1
ATOM 778 O O . HIS A 1 95 ? 10.047 5.311 -21.821 1.00 69.69 95 HIS A O 1
ATOM 784 N N . GLY A 1 96 ? 9.623 3.503 -20.567 1.00 56.53 96 GLY A N 1
ATOM 785 C CA . GLY A 1 96 ? 10.391 2.515 -21.334 1.00 56.53 96 GLY A CA 1
ATOM 786 C C . GLY A 1 96 ? 9.893 2.284 -22.751 1.00 56.53 96 GLY A C 1
ATOM 787 O O . GLY A 1 96 ? 10.637 1.763 -23.576 1.00 56.53 96 GLY A O 1
ATOM 788 N N . GLU A 1 97 ? 8.701 2.773 -23.085 1.00 51.75 97 GLU A N 1
ATOM 789 C CA . GLU A 1 97 ? 8.320 2.984 -24.474 1.00 51.75 97 GLU A CA 1
ATOM 790 C C . GLU A 1 97 ? 8.356 4.468 -24.836 1.00 51.75 97 GLU A C 1
ATOM 792 O O . GLU A 1 97 ? 7.333 5.137 -25.002 1.00 51.75 97 GLU A O 1
ATOM 797 N N . GLY A 1 98 ? 9.562 4.949 -25.138 1.00 47.53 98 GLY A N 1
ATOM 798 C CA . GLY A 1 98 ? 9.793 6.108 -26.007 1.00 47.53 98 GLY A CA 1
ATOM 799 C C . GLY A 1 98 ? 9.239 5.953 -27.441 1.00 47.53 98 GLY A C 1
ATOM 800 O O . GLY A 1 98 ? 9.770 6.563 -28.364 1.00 47.53 98 GLY A O 1
ATOM 801 N N . HIS A 1 99 ? 8.180 5.158 -27.643 1.00 45.41 99 HIS A N 1
ATOM 802 C CA . HIS A 1 99 ? 7.455 4.954 -28.899 1.00 45.41 99 HIS A CA 1
ATOM 803 C C . HIS A 1 99 ? 5.921 4.990 -28.763 1.00 45.41 99 HIS A C 1
ATOM 805 O O . HIS A 1 99 ? 5.226 4.733 -29.741 1.00 45.41 99 HIS A O 1
ATOM 811 N N . LEU A 1 100 ? 5.362 5.477 -27.646 1.00 48.41 100 LEU A N 1
ATOM 812 C CA . LEU A 1 100 ? 3.971 5.974 -27.647 1.00 48.41 100 LEU A CA 1
ATOM 813 C C . LEU A 1 100 ? 3.824 7.329 -28.377 1.00 48.41 100 LEU A C 1
ATOM 815 O O . LEU A 1 100 ? 2.771 7.965 -28.356 1.00 48.41 100 LEU A O 1
ATOM 819 N N . GLY A 1 101 ? 4.871 7.771 -29.082 1.00 38.88 101 GLY A N 1
ATOM 820 C CA . GLY A 1 101 ? 4.770 8.753 -30.148 1.00 38.88 101 GLY A CA 1
ATOM 821 C C . GLY A 1 101 ? 4.020 8.160 -31.335 1.00 38.88 101 GLY A C 1
ATOM 822 O O . GLY A 1 101 ? 4.640 7.682 -32.274 1.00 38.88 101 GLY A O 1
ATOM 823 N N . PHE A 1 102 ? 2.688 8.215 -31.283 1.00 39.53 102 PHE A N 1
ATOM 824 C CA . PHE A 1 102 ? 1.820 8.338 -32.453 1.00 39.53 102 PHE A CA 1
ATOM 825 C C . PHE A 1 102 ? 2.243 7.465 -33.654 1.00 39.53 102 PHE A C 1
ATOM 827 O O . PHE A 1 102 ? 2.800 7.964 -34.635 1.00 39.53 102 PHE A O 1
ATOM 834 N N . HIS A 1 103 ? 1.878 6.178 -33.658 1.00 41.34 103 HIS A N 1
ATOM 835 C CA . HIS A 1 103 ? 1.736 5.461 -34.929 1.00 41.34 103 HIS A CA 1
ATOM 836 C C . HIS A 1 103 ? 0.487 6.002 -35.639 1.00 41.34 103 HIS A C 1
ATOM 838 O O . HIS A 1 103 ? -0.587 5.407 -35.658 1.00 41.34 103 HIS A O 1
ATOM 844 N N . ARG A 1 104 ? 0.615 7.215 -36.178 1.00 41.25 104 ARG A N 1
ATOM 845 C CA . ARG A 1 104 ? -0.270 7.730 -37.210 1.00 41.25 104 ARG A CA 1
ATOM 846 C C . ARG A 1 104 ? 0.111 6.985 -38.482 1.00 41.25 104 ARG A C 1
ATOM 848 O O . ARG A 1 104 ? 0.933 7.457 -39.260 1.00 41.25 104 ARG A O 1
ATOM 855 N N . THR A 1 105 ? -0.453 5.798 -38.662 1.00 34.75 105 THR A N 1
ATOM 856 C CA . THR A 1 105 ? -0.491 5.149 -39.969 1.00 34.75 105 THR A CA 1
ATOM 857 C C . THR A 1 105 ? -1.198 6.114 -40.922 1.00 34.75 105 THR A C 1
ATOM 859 O O . THR A 1 105 ? -2.353 6.487 -40.701 1.00 34.75 105 THR A O 1
ATOM 862 N N . LYS A 1 106 ? -0.474 6.586 -41.935 1.00 37.59 106 LYS A N 1
ATOM 863 C CA . LYS A 1 106 ? -1.066 7.006 -43.203 1.00 37.59 106 LYS A CA 1
ATOM 864 C C . LYS A 1 106 ? -0.844 5.891 -44.206 1.00 37.59 106 LYS A C 1
ATOM 866 O O . LYS A 1 106 ? 0.233 5.262 -44.118 1.00 37.59 106 LYS A O 1
#

pLDDT: mean 77.7, std 21.3, range [34.75, 96.19]

Sequence (106 aa):
MQIIWDVPDKAYAFLTSCVQMSDDFKGRVRMAYKNDTGWSFVLSELERIVQDPDPIKPRLPYEADDSLLYSIQPEGEYWLCIPNTIKEEIFEIAHGEGHLGFHRTK

Secondary structure (DSSP, 8-state):
------------------PPPPHHHHHHHHHHHHH-HHHHHHHHHHHHHHH---SSPPPPSEEEETTEEEEEPTTS-EEE---GGGHHHHHHHHHS-TT-S-----

Radius of gyration: 19.84 Å; chains: 1; bounding box: 30×62×62 Å

Organism: Penicillium freii (NCBI:txid48697)